Protein AF-A0A1A8FTP0-F1 (afdb_monomer_lite)

Sequence (95 aa):
LRLPVWIASLLHATKRLRSDHARRKKVYRLLQRKLNLHRVGVRKGSQTRPTYVFPEEVKMLVRSVFPKDICDHPNPCHSNVVYITVEDLHALEIC

Radius of gyration: 13.52 Å; chains: 1; bounding box: 28×29×38 Å

pLDDT: mean 86.67, std 9.0, range [51.41, 94.75]

Organism: NCBI:txid1143690

Structure (mmCIF, N/CA/C/O backbone):
data_AF-A0A1A8FTP0-F1
#
_entry.id   AF-A0A1A8FTP0-F1
#
loop_
_atom_site.group_PDB
_atom_site.id
_atom_site.type_symbol
_atom_site.label_atom_id
_atom_site.label_alt_id
_atom_site.label_comp_id
_atom_site.label_asym_id
_atom_site.label_entity_id
_atom_site.label_seq_id
_atom_site.pdbx_PDB_ins_code
_atom_site.Cartn_x
_atom_site.Cartn_y
_atom_site.Cartn_z
_atom_site.occupancy
_atom_site.B_iso_or_equiv
_atom_site.auth_seq_id
_atom_site.auth_comp_id
_atom_site.auth_asym_id
_atom_site.auth_atom_id
_atom_site.pdbx_PDB_model_num
ATOM 1 N N . LEU A 1 1 ? -9.160 10.294 -7.362 1.00 55.72 1 LEU A N 1
ATOM 2 C CA . LEU A 1 1 ? -8.160 10.854 -6.421 1.00 55.72 1 LEU A CA 1
ATOM 3 C C . LEU A 1 1 ? -6.761 10.475 -6.899 1.00 55.72 1 LEU A C 1
ATOM 5 O O . LEU A 1 1 ? -6.590 9.368 -7.393 1.00 55.72 1 LEU A O 1
ATOM 9 N N . ARG A 1 2 ? -5.785 11.391 -6.844 1.00 83.56 2 ARG A N 1
ATOM 10 C CA . ARG A 1 2 ? -4.376 11.082 -7.169 1.00 83.56 2 ARG A CA 1
ATOM 11 C C . ARG A 1 2 ? -3.713 10.420 -5.956 1.00 83.56 2 ARG A C 1
ATOM 13 O O . ARG A 1 2 ? -4.127 10.694 -4.837 1.00 83.56 2 ARG A O 1
ATOM 20 N N . LEU A 1 3 ? -2.721 9.556 -6.165 1.00 89.94 3 LEU A N 1
ATOM 21 C CA . LEU A 1 3 ? -1.943 8.955 -5.074 1.00 89.94 3 LEU A CA 1
ATOM 22 C C . LEU A 1 3 ? -0.905 9.948 -4.507 1.00 89.94 3 LEU A C 1
ATOM 24 O O . LEU A 1 3 ? -0.415 10.777 -5.277 1.00 89.94 3 LEU A O 1
ATOM 28 N N . PRO A 1 4 ? -0.535 9.848 -3.213 1.00 91.75 4 PRO A N 1
ATOM 29 C CA . PRO A 1 4 ? 0.492 10.698 -2.600 1.00 91.75 4 PRO A CA 1
ATOM 30 C C . PRO A 1 4 ? 1.854 10.611 -3.298 1.00 91.75 4 PRO A C 1
ATOM 32 O O . PRO A 1 4 ? 2.279 9.528 -3.725 1.00 91.75 4 PRO A O 1
ATOM 35 N N . VAL A 1 5 ? 2.593 11.723 -3.346 1.00 90.25 5 VAL A N 1
ATOM 36 C CA . VAL A 1 5 ? 3.863 11.826 -4.092 1.00 90.25 5 VAL A CA 1
ATOM 37 C C . VAL A 1 5 ? 4.937 10.919 -3.499 1.00 90.25 5 VAL A C 1
ATOM 39 O O . VAL A 1 5 ? 5.740 10.338 -4.232 1.00 90.25 5 VAL A O 1
ATOM 42 N N . TRP A 1 6 ? 4.931 10.710 -2.181 1.00 92.25 6 TRP A N 1
ATOM 43 C CA . TRP A 1 6 ? 5.929 9.866 -1.514 1.00 92.25 6 TRP A CA 1
ATOM 44 C C . TRP A 1 6 ? 5.937 8.406 -2.005 1.00 92.25 6 TRP A C 1
ATOM 46 O O . TRP A 1 6 ? 6.957 7.721 -1.877 1.00 92.25 6 TRP A O 1
ATOM 56 N N . ILE A 1 7 ? 4.848 7.920 -2.614 1.00 92.88 7 ILE A N 1
ATOM 57 C CA . ILE A 1 7 ? 4.805 6.587 -3.235 1.00 92.88 7 ILE A CA 1
ATOM 58 C C . ILE A 1 7 ? 5.768 6.517 -4.432 1.00 92.88 7 ILE A C 1
ATOM 60 O O . ILE A 1 7 ? 6.437 5.497 -4.619 1.00 92.88 7 ILE A O 1
ATOM 64 N N . ALA A 1 8 ? 5.933 7.607 -5.189 1.00 91.62 8 ALA A N 1
ATOM 65 C CA . ALA A 1 8 ? 6.902 7.682 -6.282 1.00 91.62 8 ALA A CA 1
ATOM 66 C C . ALA A 1 8 ? 8.345 7.502 -5.781 1.00 91.62 8 ALA A C 1
ATOM 68 O O . ALA A 1 8 ? 9.130 6.772 -6.396 1.00 91.62 8 ALA A O 1
ATOM 69 N N . SER A 1 9 ? 8.678 8.079 -4.623 1.00 91.12 9 SER A N 1
ATOM 70 C CA . SER A 1 9 ? 9.988 7.906 -3.983 1.00 91.12 9 SER A CA 1
ATOM 71 C C . SER A 1 9 ? 10.256 6.445 -3.614 1.00 91.12 9 SER A C 1
ATOM 73 O O . SER A 1 9 ? 11.372 5.952 -3.803 1.00 91.12 9 SER A O 1
ATOM 75 N N . LEU A 1 10 ? 9.233 5.708 -3.158 1.00 92.62 10 LEU A N 1
ATOM 76 C CA . LEU A 1 10 ? 9.364 4.272 -2.900 1.00 92.62 10 LEU A CA 1
ATOM 77 C C . LEU A 1 10 ? 9.636 3.489 -4.183 1.00 92.62 10 LEU A C 1
ATOM 79 O O . LEU A 1 10 ? 10.562 2.677 -4.219 1.00 92.62 10 LEU A O 1
ATOM 83 N N . LEU A 1 11 ? 8.860 3.747 -5.238 1.00 92.25 11 LEU A N 1
ATOM 84 C CA . LEU A 1 11 ? 9.038 3.104 -6.540 1.00 92.25 11 LEU A CA 1
ATOM 85 C C . LEU A 1 11 ? 10.461 3.335 -7.062 1.00 92.25 11 LEU A C 1
ATOM 87 O O . LEU A 1 11 ? 11.147 2.375 -7.422 1.00 92.25 11 LEU A O 1
ATOM 91 N N . HIS A 1 12 ? 10.941 4.580 -7.010 1.00 91.50 12 HIS A N 1
ATOM 92 C CA . HIS A 1 12 ? 12.298 4.945 -7.409 1.00 91.50 12 HIS A CA 1
ATOM 93 C C . HIS A 1 12 ? 13.365 4.190 -6.602 1.00 91.50 12 HIS A C 1
ATOM 95 O O . HIS A 1 12 ? 14.269 3.592 -7.188 1.00 91.50 12 HIS A O 1
ATOM 101 N N . ALA A 1 13 ? 1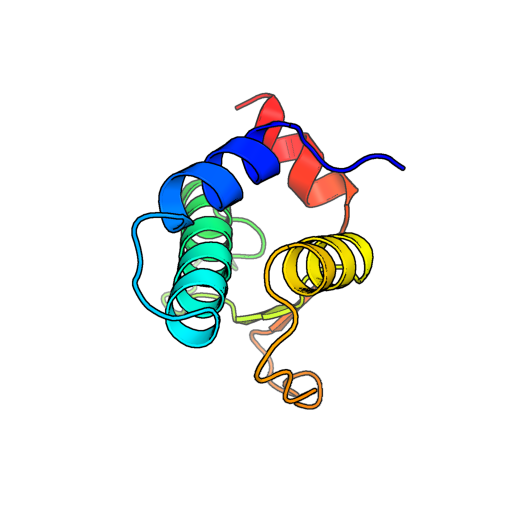3.227 4.133 -5.273 1.00 89.62 13 ALA A N 1
ATOM 102 C CA . ALA A 1 13 ? 14.172 3.439 -4.397 1.00 89.62 13 ALA A CA 1
ATOM 103 C C . ALA A 1 13 ? 14.297 1.935 -4.707 1.00 89.62 13 ALA A C 1
ATOM 105 O O . ALA A 1 13 ? 15.341 1.329 -4.459 1.00 89.62 13 ALA A O 1
ATOM 106 N N . THR A 1 14 ? 13.253 1.317 -5.268 1.00 91.00 14 THR A N 1
ATOM 107 C CA . THR A 1 14 ? 13.278 -0.111 -5.616 1.00 91.00 14 THR A CA 1
ATOM 108 C C . THR A 1 14 ? 13.910 -0.420 -6.971 1.00 91.00 14 THR A C 1
ATOM 110 O O . THR A 1 14 ? 14.319 -1.562 -7.175 1.00 91.00 14 THR A O 1
ATOM 113 N N . LYS A 1 15 ? 14.094 0.567 -7.866 1.00 86.06 15 LYS A N 1
ATOM 114 C CA . LYS A 1 15 ? 14.616 0.357 -9.236 1.00 86.06 15 LYS A CA 1
ATOM 115 C C . LYS A 1 15 ? 15.969 -0.362 -9.290 1.00 86.06 15 LYS A C 1
ATOM 117 O O . LYS A 1 15 ? 16.244 -1.073 -10.251 1.00 86.06 15 LYS A O 1
ATOM 122 N N . ARG A 1 16 ? 16.787 -0.226 -8.240 1.00 86.00 16 ARG A N 1
ATOM 123 C CA . ARG A 1 16 ? 18.114 -0.857 -8.119 1.00 86.00 16 ARG A CA 1
ATOM 124 C C . ARG A 1 16 ? 18.072 -2.386 -7.963 1.00 86.00 16 ARG A C 1
ATOM 126 O O . ARG A 1 16 ? 19.106 -3.034 -8.079 1.00 86.00 16 ARG A O 1
ATOM 133 N N . LEU A 1 17 ? 16.911 -2.977 -7.669 1.00 88.88 17 LEU A N 1
ATOM 134 C CA . LEU A 1 17 ? 16.770 -4.430 -7.523 1.00 88.88 17 LEU A CA 1
ATOM 135 C C . LEU A 1 17 ? 16.699 -5.122 -8.892 1.00 88.88 17 LEU A C 1
ATOM 137 O O . LEU A 1 17 ? 16.195 -4.549 -9.857 1.00 88.88 17 LEU A O 1
ATOM 141 N N . ARG A 1 18 ? 17.195 -6.365 -8.964 1.00 86.12 18 ARG A N 1
ATOM 142 C CA . ARG A 1 18 ? 17.415 -7.090 -10.229 1.00 86.12 18 ARG A CA 1
ATOM 143 C C . ARG A 1 18 ? 16.146 -7.644 -10.889 1.00 86.12 18 ARG A C 1
ATOM 145 O O . ARG A 1 18 ? 16.129 -7.773 -12.104 1.00 86.12 18 ARG A O 1
ATOM 152 N N . SER A 1 19 ? 15.100 -7.961 -10.123 1.00 89.00 19 SER A N 1
ATOM 153 C CA . SER A 1 19 ? 13.856 -8.543 -10.652 1.00 89.00 19 SER A CA 1
ATOM 154 C C . SER A 1 19 ? 12.617 -7.777 -10.203 1.00 89.00 19 SER A C 1
ATOM 156 O O . SER A 1 19 ? 12.558 -7.270 -9.080 1.00 89.00 19 SER A O 1
ATOM 158 N N . ASP A 1 20 ? 11.594 -7.738 -11.055 1.00 88.62 20 ASP A N 1
ATOM 159 C CA . ASP A 1 20 ? 10.329 -7.058 -10.758 1.00 88.62 20 ASP A CA 1
ATOM 160 C C . ASP A 1 20 ? 9.597 -7.670 -9.561 1.00 88.62 20 ASP A C 1
ATOM 162 O O . ASP A 1 20 ? 8.976 -6.941 -8.788 1.00 88.62 20 ASP A O 1
ATOM 166 N N . HIS A 1 21 ? 9.719 -8.985 -9.350 1.00 87.94 21 HIS A N 1
ATOM 167 C CA . HIS A 1 21 ? 9.238 -9.643 -8.134 1.00 87.94 21 HIS A CA 1
ATOM 168 C C . HIS A 1 21 ? 9.879 -9.042 -6.871 1.00 87.94 21 HIS A C 1
ATOM 170 O O . HIS A 1 21 ? 9.186 -8.641 -5.930 1.00 87.94 21 HIS A O 1
ATOM 176 N N . ALA A 1 22 ? 11.212 -8.906 -6.855 1.00 90.19 22 ALA A N 1
ATOM 177 C CA . ALA A 1 22 ? 11.927 -8.316 -5.726 1.00 90.19 22 ALA A CA 1
ATOM 178 C C . ALA A 1 22 ? 11.571 -6.832 -5.533 1.00 90.19 22 ALA A C 1
ATOM 180 O O . ALA A 1 22 ? 11.403 -6.388 -4.392 1.00 90.19 22 ALA A O 1
ATOM 181 N N . ARG A 1 23 ? 11.411 -6.080 -6.633 1.00 91.69 23 ARG A N 1
ATOM 182 C CA . ARG A 1 23 ? 10.988 -4.670 -6.623 1.00 91.69 23 ARG A CA 1
ATOM 183 C C . ARG A 1 23 ? 9.624 -4.505 -5.967 1.00 91.69 23 ARG A C 1
ATOM 185 O O . ARG A 1 23 ? 9.519 -3.784 -4.977 1.00 91.69 23 ARG A O 1
ATOM 192 N N . ARG A 1 24 ? 8.611 -5.254 -6.407 1.00 90.06 24 ARG A N 1
ATOM 193 C CA . ARG A 1 24 ? 7.252 -5.197 -5.840 1.00 90.06 24 ARG A CA 1
ATOM 194 C C . ARG A 1 24 ? 7.206 -5.594 -4.376 1.00 90.06 24 ARG A C 1
ATOM 196 O O . ARG A 1 24 ? 6.671 -4.850 -3.554 1.00 90.06 24 ARG A O 1
ATOM 203 N N . LYS A 1 25 ? 7.862 -6.702 -4.011 1.00 90.31 25 LYS A N 1
ATOM 204 C CA . LYS A 1 25 ? 7.981 -7.121 -2.606 1.00 90.31 25 LYS A CA 1
ATOM 205 C C . LYS A 1 25 ? 8.634 -6.038 -1.745 1.00 90.31 25 LYS A C 1
ATOM 207 O O . LYS A 1 25 ? 8.294 -5.891 -0.571 1.00 90.31 25 LYS A O 1
ATOM 212 N N . LYS A 1 26 ? 9.594 -5.284 -2.289 1.00 93.31 26 LYS A N 1
ATOM 213 C CA . LYS A 1 26 ? 10.222 -4.167 -1.578 1.00 93.31 26 LYS A CA 1
ATOM 214 C C . LYS A 1 26 ? 9.282 -2.965 -1.462 1.00 93.31 26 LYS A C 1
ATOM 216 O O . LYS A 1 26 ? 9.213 -2.418 -0.366 1.00 93.31 26 LYS A O 1
ATOM 221 N N . VAL A 1 27 ? 8.541 -2.595 -2.510 1.00 93.88 27 VAL A N 1
ATOM 222 C CA . VAL A 1 27 ? 7.560 -1.493 -2.464 1.00 93.88 27 VAL A CA 1
ATOM 223 C C . VAL A 1 27 ? 6.518 -1.738 -1.379 1.00 93.88 27 VAL A C 1
ATOM 225 O O . VAL A 1 27 ? 6.382 -0.912 -0.479 1.00 93.88 27 VAL A O 1
ATOM 228 N N . TYR A 1 28 ? 5.857 -2.900 -1.387 1.00 92.56 28 TYR A N 1
ATOM 229 C CA . TYR A 1 28 ? 4.848 -3.222 -0.374 1.00 92.56 28 TYR A CA 1
ATOM 230 C C . TYR A 1 28 ? 5.430 -3.250 1.037 1.00 92.56 28 TYR A C 1
ATOM 232 O O . TYR A 1 28 ? 4.818 -2.739 1.967 1.00 92.56 28 TYR A O 1
ATOM 240 N N . ARG A 1 29 ? 6.656 -3.749 1.213 1.00 93.12 29 ARG A N 1
ATOM 241 C CA . ARG A 1 29 ? 7.330 -3.713 2.518 1.00 93.12 29 ARG A CA 1
ATOM 242 C C . ARG A 1 29 ? 7.601 -2.288 3.004 1.00 93.12 29 ARG A C 1
ATOM 244 O O . ARG A 1 29 ? 7.513 -2.028 4.200 1.00 93.12 29 ARG A O 1
ATOM 251 N N . LEU A 1 30 ? 7.971 -1.378 2.104 1.00 94.50 30 LEU A N 1
ATOM 252 C CA . LEU A 1 30 ? 8.203 0.026 2.445 1.00 94.50 30 LEU A CA 1
ATOM 253 C C . LEU A 1 30 ? 6.889 0.745 2.773 1.00 94.50 30 LEU A C 1
ATOM 255 O O . LEU A 1 30 ? 6.841 1.460 3.770 1.00 94.50 30 LEU A O 1
ATOM 259 N N . LEU A 1 31 ? 5.823 0.480 2.013 1.00 94.50 31 LEU A N 1
ATOM 260 C CA . LEU A 1 31 ? 4.465 0.939 2.321 1.00 94.50 31 LEU A CA 1
ATOM 261 C C . LEU A 1 31 ? 4.032 0.478 3.721 1.00 94.50 31 LEU A C 1
ATOM 263 O O . LEU A 1 31 ? 3.692 1.299 4.569 1.00 94.50 31 LEU A O 1
ATOM 267 N N . GLN A 1 32 ? 4.136 -0.825 3.999 1.00 92.94 32 GLN A N 1
ATOM 268 C CA . GLN A 1 32 ? 3.823 -1.406 5.309 1.00 92.94 32 GLN A CA 1
ATOM 269 C C . GLN A 1 32 ? 4.666 -0.788 6.429 1.00 92.94 32 GLN A C 1
ATOM 271 O O . GLN A 1 32 ? 4.161 -0.533 7.518 1.00 92.94 32 GLN A O 1
ATOM 276 N N . ARG A 1 33 ? 5.959 -0.536 6.184 1.00 92.12 33 ARG A N 1
ATOM 277 C CA . ARG A 1 33 ? 6.835 0.111 7.168 1.00 92.12 33 ARG A CA 1
ATOM 278 C C . ARG A 1 33 ? 6.363 1.525 7.490 1.00 92.12 33 ARG A C 1
ATOM 280 O O . ARG A 1 33 ? 6.362 1.872 8.667 1.00 92.12 33 ARG A O 1
ATOM 287 N N . LYS A 1 34 ? 5.965 2.311 6.484 1.00 93.25 34 LYS A N 1
ATOM 288 C CA . LYS A 1 34 ? 5.439 3.663 6.704 1.00 93.25 34 LYS A CA 1
ATOM 289 C C . LYS A 1 34 ? 4.131 3.607 7.498 1.00 93.25 34 LYS A C 1
ATOM 291 O O . LYS A 1 34 ? 4.054 4.218 8.553 1.00 93.25 34 LYS A O 1
ATOM 296 N N . LEU A 1 35 ? 3.173 2.772 7.098 1.00 93.06 35 LEU A N 1
ATOM 297 C CA . LEU A 1 35 ? 1.918 2.575 7.843 1.00 93.06 35 LEU A CA 1
ATOM 298 C C . LEU A 1 35 ? 2.155 2.184 9.313 1.00 93.06 35 LEU A C 1
ATOM 300 O O . LEU A 1 35 ? 1.557 2.758 10.219 1.00 93.06 35 LEU A O 1
ATOM 304 N N . ASN A 1 36 ? 3.091 1.263 9.558 1.00 89.62 36 ASN A N 1
ATOM 305 C CA . ASN A 1 36 ? 3.452 0.839 10.910 1.00 89.62 36 ASN A CA 1
ATOM 306 C C . ASN A 1 36 ? 4.103 1.954 11.736 1.00 89.62 36 ASN A C 1
ATOM 308 O O . ASN A 1 36 ? 3.831 2.045 12.931 1.00 89.62 36 ASN A O 1
ATOM 312 N N . LEU A 1 37 ? 4.950 2.789 11.123 1.00 90.50 37 LEU A N 1
ATOM 313 C CA . LEU A 1 37 ? 5.579 3.930 11.796 1.00 90.50 37 LEU A CA 1
ATOM 314 C C . LEU A 1 37 ? 4.520 4.906 12.326 1.00 90.50 37 LEU A C 1
ATOM 316 O O . LEU A 1 37 ? 4.613 5.343 13.468 1.00 90.50 37 LEU A O 1
ATOM 320 N N . HIS A 1 38 ? 3.482 5.165 11.531 1.00 90.50 38 HI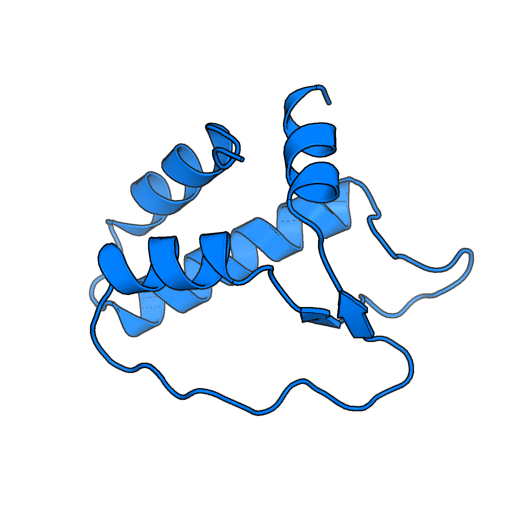S A N 1
ATOM 321 C CA . HIS A 1 38 ? 2.354 6.020 11.914 1.00 90.50 38 HIS A CA 1
ATOM 322 C C . HIS A 1 38 ? 1.229 5.256 12.635 1.00 90.50 38 HIS A C 1
ATOM 324 O O . HIS A 1 38 ? 0.158 5.806 12.871 1.00 90.50 38 HIS A O 1
ATOM 330 N N . ARG A 1 39 ? 1.465 3.989 13.008 1.00 89.38 39 ARG A N 1
ATOM 331 C CA . A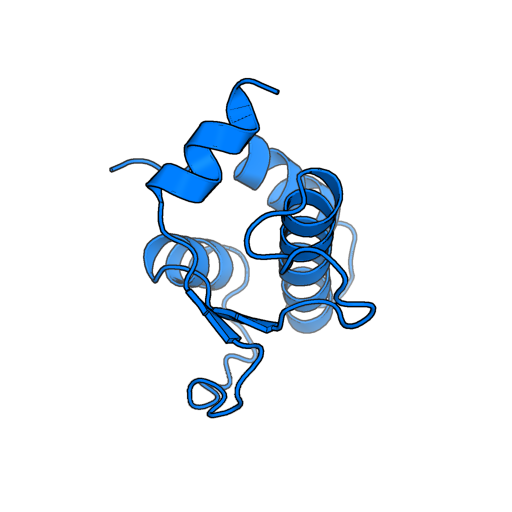RG A 1 39 ? 0.529 3.123 13.747 1.00 89.38 39 ARG A CA 1
ATOM 332 C C . ARG A 1 39 ? -0.863 2.996 13.105 1.00 89.38 39 ARG A C 1
ATOM 334 O O . ARG A 1 39 ? -1.844 2.773 13.815 1.00 89.38 39 ARG A O 1
ATOM 341 N N . VAL A 1 40 ? -0.954 3.080 11.778 1.00 90.50 40 VAL A N 1
ATOM 342 C CA . VAL A 1 40 ? -2.227 2.986 11.043 1.00 90.50 40 VAL A CA 1
ATOM 343 C C . VAL A 1 40 ? -2.877 1.622 11.283 1.00 90.50 40 VAL A C 1
ATOM 345 O O . VAL A 1 40 ? -2.253 0.584 11.084 1.00 90.50 40 VAL A O 1
ATOM 348 N N . GLY A 1 41 ? -4.126 1.612 11.752 1.00 85.12 41 GLY A N 1
ATOM 349 C CA . GLY A 1 41 ? -4.879 0.380 12.021 1.00 85.12 41 GLY A CA 1
ATOM 350 C C . GLY A 1 41 ? -4.315 -0.512 13.139 1.00 85.12 41 GLY A C 1
ATOM 351 O O . GLY A 1 41 ? -4.808 -1.622 13.343 1.00 85.12 41 GLY A O 1
ATOM 352 N N . VAL A 1 42 ? -3.301 -0.060 13.887 1.00 84.00 42 VAL A N 1
ATOM 353 C CA . VAL A 1 42 ? -2.752 -0.807 15.026 1.00 84.00 42 VAL A CA 1
ATOM 354 C C . VAL A 1 42 ? -3.697 -0.660 16.218 1.00 84.00 42 VAL A C 1
ATOM 356 O O . VAL A 1 42 ? -3.808 0.416 16.807 1.00 84.00 42 VAL A O 1
ATOM 359 N N . ARG A 1 43 ? -4.359 -1.753 16.616 1.00 77.62 43 ARG A N 1
ATOM 360 C CA . ARG A 1 43 ? -5.217 -1.768 17.813 1.00 77.62 43 ARG A CA 1
ATOM 361 C C . ARG A 1 43 ? -4.409 -1.416 19.066 1.00 77.62 43 ARG A C 1
ATOM 363 O O . ARG A 1 43 ? -3.311 -1.937 19.281 1.00 77.62 43 ARG A O 1
ATOM 370 N N . LYS A 1 44 ? -4.966 -0.555 19.923 1.00 74.12 44 LYS A N 1
ATOM 371 C CA . LYS A 1 44 ? -4.358 -0.182 21.209 1.00 74.12 44 LYS A CA 1
ATOM 372 C C . LYS A 1 44 ? -4.147 -1.447 22.054 1.00 74.12 44 LYS A C 1
ATOM 374 O O . LYS A 1 44 ? -5.080 -2.216 22.243 1.00 74.12 44 LYS A O 1
ATOM 379 N N . GLY A 1 45 ? -2.916 -1.675 22.514 1.00 73.19 45 GLY A N 1
ATOM 380 C CA . GLY A 1 45 ? -2.541 -2.871 23.284 1.00 73.19 45 GLY A CA 1
ATOM 381 C C . GLY A 1 45 ? -2.209 -4.120 22.454 1.00 73.19 45 GLY A C 1
ATOM 382 O O . GLY A 1 45 ? -1.784 -5.118 23.025 1.00 73.19 45 GLY A O 1
ATOM 383 N N . SER A 1 46 ? -2.344 -4.083 21.123 1.00 77.19 46 SER A N 1
ATOM 384 C CA . SER A 1 46 ? -1.944 -5.203 20.264 1.00 77.19 46 SER A CA 1
ATOM 385 C C . SER A 1 46 ? -0.427 -5.253 20.068 1.00 77.19 46 SER A C 1
ATOM 387 O O . SER A 1 46 ? 0.190 -4.251 19.700 1.00 77.19 46 SER A O 1
ATOM 389 N N . GLN A 1 47 ? 0.164 -6.437 20.252 1.00 73.88 47 GLN A N 1
ATOM 390 C CA . GLN A 1 47 ? 1.560 -6.717 19.893 1.00 73.88 47 GLN A CA 1
ATOM 391 C C . GLN A 1 47 ? 1.713 -7.159 18.425 1.00 73.88 47 GLN A C 1
ATOM 393 O O . GLN A 1 47 ? 2.825 -7.185 17.894 1.00 73.88 47 GLN A O 1
ATOM 398 N N . THR A 1 48 ? 0.612 -7.496 17.742 1.00 79.62 48 THR A N 1
ATOM 399 C CA . THR A 1 48 ? 0.644 -8.030 16.375 1.00 79.62 48 THR A CA 1
ATOM 400 C C . THR A 1 48 ? 0.491 -6.927 15.336 1.00 79.62 48 THR A C 1
ATOM 402 O O . THR A 1 48 ? -0.448 -6.130 15.384 1.00 79.62 48 THR A O 1
ATOM 405 N N . ARG A 1 49 ? 1.386 -6.915 14.341 1.00 82.38 49 ARG A N 1
ATOM 406 C CA . ARG A 1 49 ? 1.304 -5.992 13.198 1.00 82.38 49 ARG A CA 1
ATOM 407 C C . ARG A 1 49 ? 0.111 -6.352 12.306 1.00 82.38 49 ARG A C 1
ATOM 409 O O . ARG A 1 49 ? -0.070 -7.542 12.048 1.00 82.38 49 ARG A O 1
ATOM 416 N N . PRO A 1 50 ? -0.685 -5.378 11.842 1.00 89.62 50 PRO A N 1
ATOM 417 C CA . PRO A 1 50 ? -1.806 -5.645 10.950 1.00 89.62 50 PRO A CA 1
ATOM 418 C C . PRO A 1 50 ? -1.342 -6.122 9.571 1.00 89.62 50 PRO A C 1
ATOM 420 O O . PRO A 1 50 ? -0.275 -5.744 9.077 1.00 89.62 50 PRO A O 1
ATOM 423 N N . THR A 1 51 ? -2.186 -6.929 8.936 1.00 90.94 51 THR A N 1
ATOM 424 C CA . THR A 1 51 ? -2.074 -7.258 7.517 1.00 90.94 51 THR A CA 1
ATOM 425 C C . THR A 1 51 ? -2.836 -6.205 6.724 1.00 90.94 51 THR A C 1
ATOM 427 O O . THR A 1 51 ? -4.053 -6.095 6.843 1.00 90.94 51 THR A O 1
ATOM 430 N N . TYR A 1 52 ? -2.129 -5.422 5.914 1.00 92.88 52 TYR A N 1
ATOM 431 C CA . TYR A 1 52 ? -2.744 -4.355 5.128 1.00 92.88 52 TYR A CA 1
ATOM 432 C C . TYR A 1 52 ? -3.242 -4.854 3.773 1.00 92.88 52 TYR A C 1
ATOM 434 O O . TYR A 1 52 ? -2.493 -5.489 3.027 1.00 92.88 52 TYR A O 1
ATOM 442 N N . VAL A 1 53 ? -4.473 -4.484 3.429 1.00 92.88 53 VAL A N 1
ATOM 443 C CA . VAL A 1 53 ? -5.022 -4.577 2.076 1.00 92.88 53 VAL A CA 1
ATOM 444 C C . VAL A 1 53 ? -4.943 -3.187 1.456 1.00 92.88 53 VAL A C 1
ATOM 446 O O . VAL A 1 53 ? -5.576 -2.251 1.933 1.00 92.88 53 VAL A O 1
ATOM 449 N N . PHE A 1 54 ? -4.123 -3.050 0.416 1.00 92.50 54 PHE A N 1
ATOM 450 C CA . PHE A 1 54 ? -3.912 -1.776 -0.274 1.00 92.50 54 PHE A CA 1
ATOM 451 C C . PHE A 1 54 ? -5.056 -1.454 -1.247 1.00 92.50 54 PHE A C 1
ATOM 453 O O . PHE A 1 54 ? -5.621 -2.390 -1.829 1.00 92.50 54 PHE A O 1
ATOM 460 N N . PRO A 1 55 ? -5.348 -0.160 -1.475 1.00 93.88 55 PRO A N 1
ATOM 461 C CA . PRO A 1 55 ? -6.371 0.258 -2.424 1.00 93.88 55 PRO A CA 1
ATOM 462 C C . PRO A 1 55 ? -5.946 -0.076 -3.860 1.00 93.88 55 PRO A C 1
ATOM 464 O O . PRO A 1 55 ? -4.754 -0.252 -4.157 1.00 93.88 55 PRO A O 1
ATOM 467 N N . GLU A 1 56 ? -6.927 -0.200 -4.753 1.00 91.94 56 GLU A N 1
ATOM 468 C CA . GLU A 1 56 ? -6.701 -0.690 -6.115 1.00 91.94 56 GLU A CA 1
ATOM 469 C C . GLU A 1 56 ? -5.790 0.244 -6.914 1.00 91.94 56 GLU A C 1
ATOM 471 O O . GLU A 1 56 ? -4.931 -0.216 -7.657 1.00 91.94 56 GLU A O 1
ATOM 476 N N . GLU A 1 57 ? -5.865 1.549 -6.677 1.00 93.94 57 GLU A N 1
ATOM 477 C CA . GLU A 1 57 ? -5.011 2.562 -7.289 1.00 93.94 57 GLU A CA 1
ATOM 478 C C . GLU A 1 57 ? -3.527 2.291 -7.021 1.00 93.94 57 GLU A C 1
ATOM 480 O O . GLU A 1 57 ? -2.697 2.378 -7.930 1.00 93.94 57 GLU A O 1
ATOM 485 N N . VAL A 1 58 ? -3.178 1.910 -5.786 1.00 93.19 58 VAL A N 1
ATOM 486 C CA . VAL A 1 58 ? -1.795 1.556 -5.429 1.00 93.19 58 VAL A CA 1
ATOM 487 C C . VAL A 1 58 ? -1.386 0.267 -6.124 1.00 93.19 58 VAL A C 1
ATOM 489 O O . VAL A 1 58 ? -0.277 0.184 -6.653 1.00 93.19 58 VAL A O 1
ATOM 492 N N . LYS A 1 59 ? -2.267 -0.741 -6.148 1.00 91.19 59 LYS A N 1
ATOM 493 C CA . LYS A 1 59 ? -1.998 -2.007 -6.840 1.00 91.19 59 LYS A CA 1
ATOM 494 C C . LYS A 1 59 ? -1.764 -1.765 -8.330 1.00 91.19 59 LYS A C 1
ATOM 496 O O . LYS A 1 59 ? -0.740 -2.200 -8.846 1.00 91.19 59 LYS A O 1
ATOM 501 N N . MET A 1 60 ? -2.635 -1.012 -8.997 1.00 91.38 60 MET A N 1
ATOM 502 C CA . MET A 1 60 ? -2.507 -0.655 -10.411 1.00 91.38 60 MET A CA 1
ATOM 503 C C . MET A 1 60 ? -1.221 0.117 -10.705 1.00 91.38 60 MET A C 1
ATOM 505 O O . MET A 1 60 ? -0.526 -0.223 -11.659 1.00 91.38 60 MET A O 1
ATOM 509 N N . LEU A 1 61 ? -0.851 1.097 -9.873 1.00 92.25 61 LEU A N 1
ATOM 510 C CA . LEU A 1 61 ? 0.408 1.829 -10.037 1.00 92.25 61 LEU A CA 1
ATOM 511 C C . LEU A 1 61 ? 1.625 0.901 -9.912 1.00 92.25 61 LEU A C 1
ATOM 513 O O . LEU A 1 61 ? 2.560 0.964 -10.704 1.00 92.25 61 LEU A O 1
ATOM 517 N N . VAL A 1 62 ? 1.634 0.018 -8.916 1.00 90.88 62 VAL A N 1
ATOM 518 C CA . VAL A 1 62 ? 2.742 -0.926 -8.727 1.00 90.88 62 VAL A CA 1
ATOM 519 C C . VAL A 1 62 ? 2.819 -1.924 -9.889 1.00 90.88 62 VAL A C 1
ATOM 521 O O . VAL A 1 62 ? 3.921 -2.237 -10.340 1.00 90.88 62 VAL A O 1
ATOM 524 N N . ARG A 1 63 ? 1.670 -2.391 -10.397 1.00 88.94 63 ARG A N 1
ATOM 525 C CA . ARG A 1 63 ? 1.573 -3.279 -11.566 1.00 88.94 63 ARG A CA 1
ATOM 526 C C . ARG A 1 63 ? 2.049 -2.593 -12.848 1.00 88.94 63 ARG A C 1
ATOM 528 O O . ARG A 1 63 ? 2.779 -3.212 -13.611 1.00 88.94 63 ARG A O 1
ATOM 535 N N . SER A 1 64 ? 1.701 -1.325 -13.074 1.00 89.81 64 SER A N 1
ATOM 536 C CA . SER A 1 64 ? 2.127 -0.598 -14.279 1.00 89.81 64 SER A CA 1
ATOM 537 C C . SER A 1 64 ? 3.637 -0.354 -14.310 1.00 89.81 64 SER A C 1
ATOM 539 O O . SER A 1 64 ? 4.249 -0.387 -15.374 1.00 89.81 64 SER A O 1
ATOM 541 N N . VAL A 1 65 ? 4.258 -0.162 -13.142 1.00 90.19 65 VAL A N 1
ATOM 542 C CA . VAL A 1 65 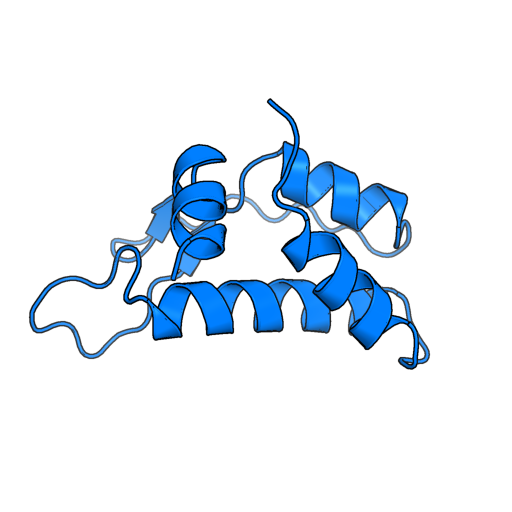? 5.709 0.039 -13.025 1.00 90.19 65 VAL A CA 1
ATOM 543 C C . VAL A 1 65 ? 6.480 -1.288 -13.062 1.00 90.19 65 VAL A C 1
ATOM 545 O O . VAL A 1 65 ? 7.607 -1.326 -13.556 1.00 90.19 65 VAL A O 1
ATOM 548 N N . PHE A 1 66 ? 5.895 -2.376 -12.552 1.00 88.25 66 PHE A N 1
ATOM 549 C CA . PHE A 1 66 ? 6.530 -3.695 -12.442 1.00 88.25 66 PHE A CA 1
ATOM 550 C C . PHE A 1 66 ? 5.568 -4.815 -12.901 1.00 88.25 66 PHE A C 1
ATOM 552 O O . PHE A 1 66 ? 4.980 -5.499 -12.060 1.00 88.25 66 PHE A O 1
ATOM 559 N N . PRO A 1 67 ? 5.402 -5.030 -14.218 1.00 80.94 67 PRO A N 1
ATOM 560 C CA . PRO A 1 67 ? 4.282 -5.802 -14.773 1.00 80.94 67 PRO A CA 1
ATOM 561 C C . PRO A 1 67 ? 4.390 -7.334 -14.679 1.00 80.94 67 PRO A C 1
ATOM 563 O O . PRO A 1 67 ? 3.383 -8.014 -14.849 1.00 80.94 67 PRO A O 1
ATOM 566 N N . LYS A 1 68 ? 5.577 -7.911 -14.433 1.00 75.38 68 LYS A N 1
ATOM 567 C CA . LYS A 1 68 ? 5.758 -9.384 -14.363 1.00 75.38 68 LYS A CA 1
ATOM 568 C C . LYS A 1 68 ? 5.080 -9.992 -13.117 1.00 75.38 68 LYS A C 1
ATOM 570 O O . LYS A 1 68 ? 4.577 -9.248 -12.303 1.00 75.38 68 LYS A O 1
ATOM 575 N N . ASP A 1 69 ? 5.051 -11.313 -12.921 1.00 65.06 69 ASP A N 1
ATOM 576 C CA . ASP A 1 69 ? 4.647 -12.078 -11.705 1.00 65.06 69 ASP A CA 1
ATOM 577 C C . ASP A 1 69 ? 3.502 -11.535 -10.817 1.00 65.06 69 ASP A C 1
ATOM 579 O O . ASP A 1 69 ? 3.693 -11.368 -9.608 1.00 65.06 69 ASP A O 1
ATOM 583 N N . ILE A 1 70 ? 2.334 -11.187 -11.355 1.00 65.69 70 ILE A N 1
ATOM 584 C CA . ILE A 1 70 ? 1.172 -10.844 -10.515 1.00 65.69 70 ILE A CA 1
ATOM 585 C C . ILE A 1 70 ? 0.454 -12.145 -10.153 1.00 65.69 70 ILE A C 1
ATOM 587 O O . ILE A 1 70 ? -0.055 -12.835 -11.028 1.00 65.69 70 ILE A O 1
ATOM 591 N N . CYS A 1 71 ? 0.417 -12.476 -8.863 1.00 66.31 71 CYS A N 1
ATOM 592 C CA . CYS A 1 71 ? -0.518 -13.461 -8.338 1.00 66.31 71 CYS A CA 1
ATOM 593 C C . CYS A 1 71 ? -1.544 -12.694 -7.509 1.00 66.31 71 CYS A C 1
ATOM 595 O O . CYS A 1 71 ? -1.199 -12.124 -6.468 1.00 66.31 71 CYS A O 1
ATOM 597 N N . ASP A 1 72 ? -2.777 -12.619 -8.003 1.00 65.38 72 ASP A N 1
ATOM 598 C CA . ASP A 1 72 ? -3.876 -12.025 -7.254 1.00 65.38 72 ASP A CA 1
ATOM 599 C C . ASP A 1 72 ? -4.297 -13.012 -6.169 1.00 65.38 72 ASP A C 1
ATOM 601 O O . ASP A 1 72 ? -5.138 -13.889 -6.354 1.00 65.38 72 ASP A O 1
ATOM 605 N N . HIS A 1 73 ? -3.633 -12.900 -5.023 1.00 70.88 73 HIS A N 1
ATOM 606 C CA . HIS A 1 73 ? -4.047 -13.626 -3.840 1.00 70.88 73 HIS A CA 1
ATOM 607 C C . HIS A 1 73 ? -5.370 -13.046 -3.331 1.00 70.88 73 HIS A C 1
ATOM 609 O O . HIS A 1 73 ? -5.526 -11.818 -3.306 1.00 70.88 73 HIS A O 1
ATOM 615 N N . PRO A 1 74 ? -6.313 -13.900 -2.899 1.00 79.56 74 PRO A N 1
ATOM 616 C CA . PRO A 1 74 ? -7.532 -13.424 -2.267 1.00 79.56 74 PRO A CA 1
ATOM 617 C C . PRO A 1 74 ? -7.185 -12.582 -1.038 1.00 79.56 74 PRO A C 1
ATOM 619 O O . PRO A 1 74 ? -6.158 -12.797 -0.382 1.00 79.56 74 PRO A O 1
ATOM 622 N N . ASN A 1 75 ? -8.053 -11.620 -0.716 1.00 82.31 75 ASN A N 1
ATOM 623 C CA . ASN A 1 75 ? -7.873 -10.833 0.495 1.00 82.31 75 ASN A CA 1
ATOM 624 C C . ASN A 1 75 ? -7.832 -11.775 1.712 1.00 82.31 75 ASN A C 1
ATOM 626 O O . ASN A 1 75 ? -8.658 -12.686 1.815 1.00 82.31 75 ASN A O 1
ATOM 630 N N . PRO A 1 76 ? -6.885 -11.571 2.640 1.00 84.25 76 PRO A N 1
ATOM 631 C CA . PRO A 1 76 ? -6.808 -12.377 3.846 1.00 84.25 76 PRO A CA 1
ATOM 632 C C . PRO A 1 76 ? -8.094 -12.230 4.668 1.00 84.25 76 PRO A C 1
ATOM 634 O O . PRO A 1 76 ? -8.643 -11.138 4.796 1.00 84.25 76 PRO A O 1
ATOM 637 N N . CYS A 1 77 ? -8.558 -13.336 5.251 1.00 81.12 77 CYS A N 1
ATOM 638 C CA . CYS A 1 77 ? -9.773 -13.392 6.063 1.00 81.12 77 CYS A CA 1
ATOM 639 C C . CYS A 1 77 ? -9.422 -13.725 7.521 1.00 81.12 77 CYS A C 1
ATOM 641 O O . CYS A 1 77 ? -9.723 -14.805 8.022 1.00 81.12 77 CYS A O 1
ATOM 643 N N . HIS A 1 78 ? -8.722 -12.815 8.201 1.00 84.44 78 HIS A N 1
ATOM 644 C CA . HIS A 1 78 ? -8.414 -12.948 9.627 1.00 84.44 78 HIS A CA 1
ATOM 645 C C . HIS A 1 78 ? -8.690 -11.639 10.380 1.00 84.44 78 HIS A C 1
ATOM 647 O O . HIS A 1 78 ? -8.808 -10.568 9.791 1.00 84.44 78 HIS A O 1
ATOM 653 N N . SER A 1 79 ? -8.769 -11.704 11.709 1.00 82.12 79 SER A N 1
ATOM 654 C CA . SER A 1 79 ? -9.211 -10.597 12.581 1.00 82.12 79 SER A CA 1
ATOM 655 C C . SER A 1 79 ? -8.283 -9.372 12.633 1.00 82.12 79 SER A C 1
ATOM 657 O O . SER A 1 79 ? -8.641 -8.347 13.212 1.00 82.12 79 SER A O 1
ATOM 659 N N . ASN A 1 80 ? -7.097 -9.472 12.034 1.00 87.00 80 ASN A N 1
ATOM 660 C CA . ASN A 1 80 ? -6.041 -8.455 12.047 1.00 87.00 80 ASN A CA 1
ATOM 661 C C . ASN A 1 80 ? -5.749 -7.903 10.638 1.00 87.00 80 ASN A C 1
ATOM 663 O O . ASN A 1 80 ? -4.600 -7.624 10.297 1.00 87.00 80 ASN A O 1
ATOM 667 N N . VAL A 1 81 ? -6.782 -7.830 9.797 1.00 90.88 81 VAL A N 1
ATOM 668 C CA . VAL A 1 81 ? -6.716 -7.244 8.454 1.00 90.88 81 VAL A CA 1
ATOM 669 C C . VAL A 1 81 ? -7.196 -5.797 8.503 1.00 90.88 81 VAL A C 1
ATOM 671 O O . VAL A 1 81 ? -8.233 -5.505 9.093 1.00 90.88 81 VAL A O 1
ATOM 674 N N . VAL A 1 82 ? -6.438 -4.897 7.880 1.00 92.75 82 VAL A N 1
ATOM 675 C CA . VAL A 1 82 ? -6.744 -3.465 7.792 1.00 92.75 82 VAL A CA 1
ATOM 676 C C . VAL A 1 82 ? -6.815 -3.073 6.322 1.00 92.75 82 VAL A C 1
ATOM 678 O O . VAL A 1 82 ? -5.840 -3.227 5.586 1.00 92.75 82 VAL A O 1
ATOM 681 N N . TYR A 1 83 ? -7.965 -2.560 5.899 1.00 93.69 83 TYR A N 1
ATOM 682 C CA . TYR A 1 83 ? -8.155 -2.015 4.559 1.00 93.69 83 TYR A CA 1
ATOM 683 C C . TYR A 1 83 ? -7.691 -0.565 4.548 1.00 93.69 83 TYR A C 1
ATOM 685 O O . TYR A 1 83 ? -8.190 0.246 5.319 1.00 93.69 83 TYR A O 1
ATOM 693 N N . ILE A 1 84 ? -6.705 -0.272 3.707 1.00 94.75 84 ILE A N 1
ATOM 694 C CA . ILE A 1 84 ? -6.138 1.064 3.560 1.00 94.75 84 ILE A CA 1
ATOM 695 C C . ILE A 1 84 ? -6.893 1.797 2.460 1.00 94.75 84 ILE A C 1
ATOM 697 O O . ILE A 1 84 ? -7.014 1.295 1.342 1.00 94.75 84 ILE A O 1
ATOM 701 N N . THR A 1 85 ? -7.370 2.990 2.781 1.00 94.19 85 THR A N 1
ATOM 702 C CA . THR A 1 85 ? -7.989 3.914 1.830 1.00 94.19 85 THR A CA 1
ATOM 703 C C . THR A 1 85 ? -6.935 4.819 1.187 1.00 94.19 85 THR A C 1
ATOM 705 O O . THR A 1 85 ? -5.779 4.871 1.618 1.00 94.19 85 THR A O 1
ATOM 708 N N . VAL A 1 86 ? -7.300 5.531 0.120 1.00 93.12 86 VAL A N 1
ATOM 709 C CA . VAL A 1 86 ? -6.394 6.522 -0.485 1.00 93.12 86 VAL A CA 1
ATOM 710 C C . VAL A 1 86 ? -6.198 7.703 0.473 1.00 93.12 86 VAL A C 1
ATOM 712 O O . VAL A 1 86 ? -5.100 8.248 0.568 1.00 93.12 86 VAL A O 1
ATOM 715 N N . GLU A 1 87 ? -7.230 8.042 1.238 1.00 92.56 87 GLU A N 1
ATOM 716 C CA . GLU A 1 87 ? -7.253 9.074 2.270 1.00 92.56 87 GLU A CA 1
ATOM 717 C C . GLU A 1 87 ? -6.257 8.765 3.393 1.00 92.56 87 GLU A C 1
ATOM 719 O O . GLU A 1 87 ? -5.466 9.635 3.762 1.00 92.56 87 GLU A O 1
ATOM 724 N N . ASP A 1 88 ? -6.209 7.511 3.860 1.00 92.75 88 ASP A N 1
ATOM 725 C CA . ASP A 1 88 ? -5.216 7.065 4.846 1.00 92.75 88 ASP A CA 1
ATOM 726 C C . ASP A 1 88 ? -3.788 7.310 4.353 1.00 92.75 88 ASP A C 1
ATOM 728 O O . ASP A 1 88 ? -2.916 7.661 5.138 1.00 92.75 88 ASP A O 1
ATOM 732 N N . LEU A 1 89 ? -3.526 7.132 3.053 1.00 93.62 89 LEU A N 1
ATOM 733 C CA . LEU A 1 89 ? -2.195 7.331 2.475 1.00 93.62 89 LEU A CA 1
ATOM 734 C C . LEU A 1 89 ? -1.827 8.816 2.356 1.00 93.62 89 LEU A C 1
ATOM 736 O O . LEU A 1 89 ? -0.653 9.158 2.535 1.00 93.62 89 LEU A O 1
ATOM 740 N N . HIS A 1 90 ? -2.805 9.678 2.058 1.00 92.38 90 HIS A N 1
ATOM 741 C CA . HIS A 1 90 ? -2.642 11.139 2.025 1.00 92.38 90 HIS A CA 1
ATOM 742 C C . HIS A 1 90 ? -2.380 11.718 3.407 1.00 92.38 90 HIS A C 1
ATOM 744 O O . HIS A 1 90 ? -1.517 12.579 3.554 1.00 92.38 90 HIS A O 1
ATOM 750 N N . ALA A 1 91 ? -3.037 11.189 4.441 1.00 91.12 91 ALA A N 1
ATOM 751 C CA . ALA A 1 91 ? -2.797 11.611 5.818 1.0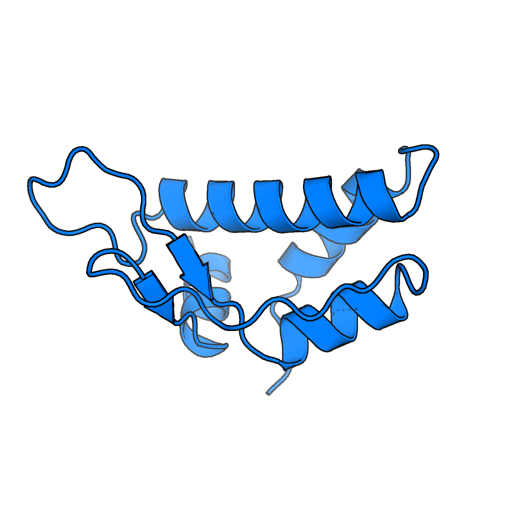0 91.12 91 ALA A CA 1
ATOM 752 C C . ALA A 1 91 ? -1.321 11.445 6.244 1.00 91.12 91 ALA A C 1
ATOM 754 O O . ALA A 1 91 ? -0.837 12.180 7.099 1.00 91.12 91 ALA A O 1
ATOM 755 N N . LEU A 1 92 ? -0.575 10.528 5.612 1.00 90.12 92 LEU A N 1
ATOM 756 C CA . LEU A 1 92 ? 0.850 10.278 5.885 1.00 90.12 92 LEU A CA 1
ATOM 757 C C . LEU A 1 92 ? 1.818 11.151 5.073 1.00 90.12 92 LEU A C 1
ATOM 759 O O . LEU A 1 92 ? 3.033 10.936 5.129 1.00 90.12 92 LEU A O 1
ATOM 763 N N . GLU A 1 93 ? 1.316 12.050 4.231 1.00 81.56 93 GLU A N 1
ATOM 764 C CA . GLU A 1 93 ? 2.136 13.025 3.503 1.00 81.56 93 GLU A CA 1
ATOM 765 C C . GLU A 1 93 ? 2.441 14.265 4.357 1.00 81.56 93 GLU A C 1
ATOM 767 O O . GLU A 1 93 ? 3.437 14.939 4.124 1.00 81.56 93 GLU A O 1
ATOM 772 N N . ILE A 1 94 ? 1.614 14.516 5.376 1.00 61.47 94 ILE A N 1
ATOM 773 C CA . ILE A 1 94 ? 1.623 15.721 6.218 1.00 61.47 94 ILE A CA 1
ATOM 774 C C . ILE A 1 94 ? 2.393 15.491 7.544 1.00 61.47 94 ILE A C 1
ATOM 776 O O . ILE A 1 94 ? 2.562 16.418 8.333 1.00 61.47 94 ILE A O 1
ATOM 780 N N . CYS A 1 95 ? 2.885 14.270 7.796 1.00 51.41 95 CYS A N 1
ATOM 781 C CA . CYS A 1 95 ? 3.589 13.878 9.027 1.00 51.41 95 CYS A CA 1
ATOM 782 C C . CYS A 1 95 ? 5.092 13.654 8.841 1.00 51.41 95 CYS A C 1
ATOM 784 O O . CYS A 1 95 ? 5.485 13.076 7.800 1.00 51.41 95 CYS A O 1
#

Foldseek 3Di:
DDADPVLVVLLVVLPPDDALVSSLVSSVVVVLV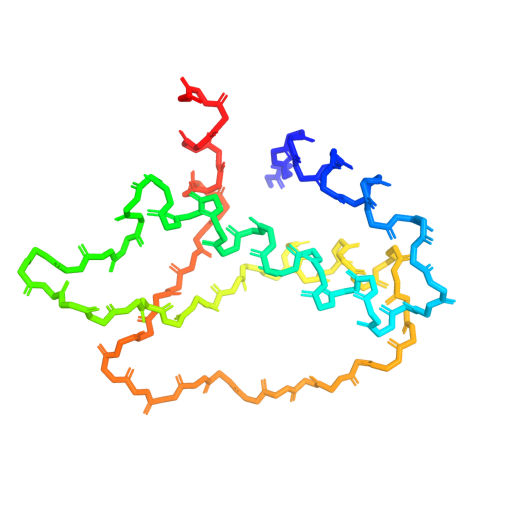LCVVVCPLPPVPDPDRAAEDEDVNSVVVSCVSRVPDDDPDPQDDDPRYDYDDSVNRVVSNVD

Secondary structure (DSSP, 8-state):
-PPPTHHHHHHHHHTTSSSHHHHHHHHHHHHHHHHHHTTTT--TT--SPPEEE--HHHHHHHHHHS-S----PPPP-STTEEEPPHHHHHHTT--